Protein AF-A0A5B8LCT1-F1 (afdb_monomer_lite)

Sequence (82 aa):
TEFDYATLEHRLRELAFLNSGVRIVLTDKRHSDIRRDEMMYDGGLEAFVAYLDRAKKPLVHKPVSIRSEKDGITVEVAMWWN

pLDDT: mean 89.16, std 5.29, range [67.0, 96.62]

Secondary structure (DSSP, 8-state):
-PPPHHHHHHHHHHHHHHSTT-EEEEEE-SSSS-EEEEEE-SSHHHHHHHHHTTTS--SSSS-EEEEEEETTEEEEEEE---

Radius of gyration: 15.91 Å; chains: 1; bounding box: 35×35×39 Å

Structure (mmCIF, N/CA/C/O backbone):
data_AF-A0A5B8LCT1-F1
#
_entry.id   AF-A0A5B8LCT1-F1
#
loop_
_atom_site.group_PDB
_atom_site.id
_atom_site.type_symbol
_atom_site.label_atom_id
_atom_site.label_alt_id
_atom_site.label_comp_id
_atom_site.label_asym_id
_atom_site.label_entity_id
_atom_site.label_seq_id
_atom_site.pdbx_PDB_ins_code
_atom_site.Cartn_x
_atom_site.Cartn_y
_atom_site.Cartn_z
_atom_site.occupancy
_atom_site.B_iso_or_equiv
_atom_site.auth_seq_id
_atom_site.auth_comp_id
_atom_site.auth_asym_id
_atom_site.auth_atom_id
_atom_site.pdbx_PDB_model_num
ATOM 1 N N . THR A 1 1 ? 21.081 10.761 -13.928 1.00 67.00 1 THR A N 1
ATOM 2 C CA . THR A 1 1 ? 20.184 10.396 -12.813 1.00 67.00 1 THR A CA 1
ATOM 3 C C . THR A 1 1 ? 19.670 9.007 -13.098 1.00 67.00 1 THR A C 1
ATOM 5 O O . THR A 1 1 ? 19.015 8.832 -14.116 1.00 67.00 1 THR A O 1
ATOM 8 N N . GLU A 1 2 ? 20.036 8.016 -12.289 1.00 84.94 2 GLU A N 1
ATOM 9 C CA . GLU A 1 2 ? 19.515 6.650 -12.424 1.00 84.94 2 GLU A CA 1
ATOM 10 C C . GLU A 1 2 ? 18.363 6.451 -11.443 1.00 84.94 2 GLU A C 1
ATOM 12 O O . GLU A 1 2 ? 18.490 6.756 -10.260 1.00 84.94 2 GLU A O 1
ATOM 17 N N . PHE A 1 3 ? 17.224 5.980 -11.950 1.00 90.44 3 PHE A N 1
ATOM 18 C CA . PHE A 1 3 ? 16.075 5.644 -11.119 1.00 90.44 3 PHE A CA 1
ATOM 19 C C . PHE A 1 3 ? 16.187 4.199 -10.635 1.00 90.44 3 PHE A C 1
ATOM 21 O O . PHE A 1 3 ? 16.420 3.282 -11.430 1.00 90.44 3 PHE A O 1
ATOM 28 N N . ASP A 1 4 ? 15.977 3.999 -9.339 1.00 93.06 4 ASP A N 1
ATOM 29 C CA . ASP A 1 4 ? 15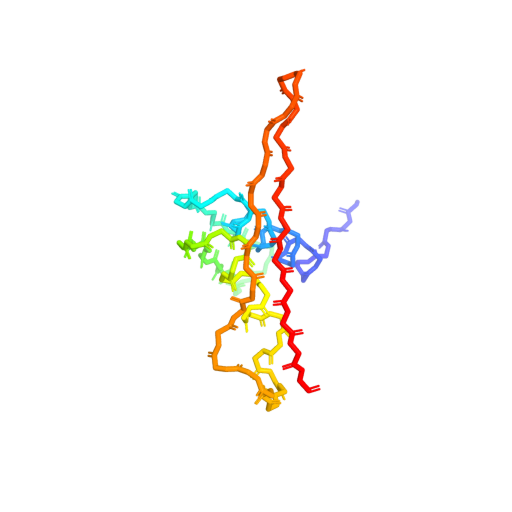.875 2.675 -8.741 1.00 93.06 4 ASP A CA 1
ATOM 30 C C . ASP A 1 4 ? 14.452 2.128 -8.934 1.00 93.06 4 ASP A C 1
ATOM 32 O O . ASP A 1 4 ? 13.467 2.727 -8.489 1.00 93.06 4 ASP A O 1
ATOM 36 N N . TYR A 1 5 ? 14.336 0.995 -9.634 1.00 93.81 5 TYR A N 1
ATOM 37 C CA . TYR A 1 5 ? 13.032 0.412 -9.955 1.00 93.81 5 TYR A CA 1
ATOM 38 C C . TYR A 1 5 ? 12.289 -0.042 -8.699 1.00 93.81 5 TYR A C 1
ATOM 40 O O . TYR A 1 5 ? 11.092 0.199 -8.589 1.00 93.81 5 TYR A O 1
ATOM 48 N N . ALA A 1 6 ? 12.984 -0.674 -7.749 1.00 93.56 6 ALA A N 1
ATOM 49 C CA . ALA A 1 6 ? 12.368 -1.215 -6.540 1.00 93.56 6 ALA A CA 1
ATOM 50 C C . ALA A 1 6 ? 11.766 -0.102 -5.668 1.00 93.56 6 ALA A C 1
ATOM 52 O O . ALA A 1 6 ? 10.688 -0.258 -5.097 1.00 93.56 6 ALA A O 1
ATOM 53 N N . THR A 1 7 ? 12.422 1.055 -5.628 1.00 94.56 7 THR A N 1
ATOM 54 C CA . THR A 1 7 ? 11.954 2.253 -4.929 1.00 94.56 7 THR A CA 1
ATOM 55 C C . THR A 1 7 ? 10.680 2.798 -5.568 1.00 94.56 7 THR A C 1
ATOM 57 O O . THR A 1 7 ? 9.712 3.086 -4.860 1.00 94.56 7 THR A O 1
ATOM 60 N N . LEU A 1 8 ? 10.648 2.913 -6.901 1.00 94.75 8 LEU A N 1
ATOM 61 C CA . LEU A 1 8 ? 9.451 3.350 -7.627 1.00 94.75 8 LEU A CA 1
ATOM 62 C C . LEU A 1 8 ? 8.308 2.350 -7.470 1.00 94.75 8 LEU A C 1
ATOM 64 O O . LEU A 1 8 ? 7.190 2.747 -7.163 1.00 94.75 8 LEU A O 1
ATOM 68 N N . GLU A 1 9 ? 8.591 1.062 -7.633 1.00 95.38 9 GLU A N 1
ATOM 69 C CA . GLU A 1 9 ? 7.624 -0.017 -7.459 1.00 95.38 9 GLU A CA 1
ATOM 70 C C . GLU A 1 9 ? 6.986 0.039 -6.068 1.00 95.38 9 GLU A C 1
ATOM 72 O O . GLU A 1 9 ? 5.763 -0.001 -5.949 1.00 95.38 9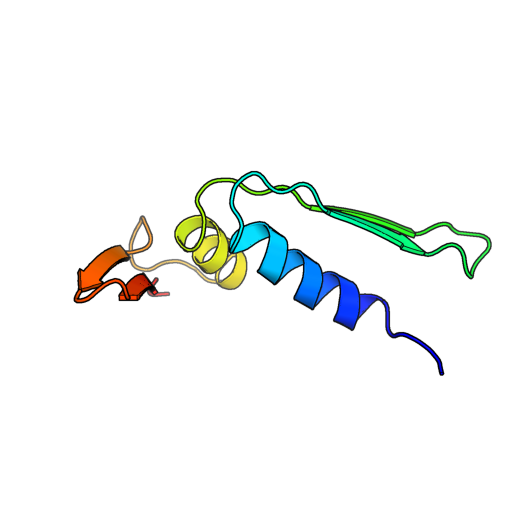 GLU A O 1
ATOM 77 N N . HIS A 1 10 ? 7.795 0.190 -5.016 1.00 93.31 10 HIS A N 1
ATOM 78 C CA . HIS A 1 10 ? 7.308 0.271 -3.644 1.00 93.31 10 HIS A CA 1
ATOM 79 C C . HIS A 1 10 ? 6.370 1.469 -3.443 1.00 93.31 10 HIS A C 1
ATOM 81 O O . HIS A 1 10 ? 5.242 1.290 -2.989 1.00 93.31 10 HIS A O 1
ATOM 87 N N . ARG A 1 11 ? 6.786 2.673 -3.857 1.00 94.00 11 ARG A N 1
ATOM 88 C CA . ARG A 1 11 ? 5.975 3.896 -3.712 1.00 94.00 11 ARG A CA 1
ATOM 89 C C . ARG A 1 11 ? 4.702 3.876 -4.548 1.00 94.00 11 ARG A C 1
ATOM 91 O O . ARG A 1 11 ? 3.644 4.278 -4.074 1.00 94.00 11 ARG A O 1
ATOM 98 N N . LEU A 1 12 ? 4.780 3.397 -5.785 1.00 94.38 12 LEU A N 1
ATOM 99 C CA . LEU A 1 12 ? 3.611 3.279 -6.653 1.00 94.38 12 LEU A CA 1
ATOM 100 C C . LEU A 1 12 ? 2.619 2.248 -6.113 1.00 94.38 12 LEU A C 1
ATOM 102 O O . LEU A 1 12 ? 1.413 2.460 -6.201 1.00 94.38 12 LEU A O 1
ATOM 106 N N . ARG A 1 13 ? 3.108 1.172 -5.493 1.00 92.75 13 ARG A N 1
ATOM 107 C CA . ARG A 1 13 ? 2.250 0.189 -4.837 1.00 92.75 13 ARG A CA 1
ATOM 108 C C . ARG A 1 13 ? 1.497 0.800 -3.659 1.00 92.75 13 ARG A C 1
ATOM 110 O O . ARG A 1 13 ? 0.290 0.606 -3.571 1.00 92.75 13 ARG A O 1
ATOM 117 N N . GLU A 1 14 ? 2.175 1.567 -2.804 1.00 91.25 14 GLU A N 1
ATOM 118 C CA . GLU A 1 14 ? 1.529 2.322 -1.717 1.00 91.25 14 GLU A CA 1
ATOM 119 C C . GLU A 1 14 ? 0.423 3.240 -2.261 1.00 91.25 14 GLU A C 1
ATOM 121 O O . GLU A 1 14 ? -0.701 3.222 -1.763 1.00 91.25 14 GLU A O 1
ATOM 126 N N . LEU A 1 15 ? 0.698 3.984 -3.338 1.00 91.31 15 LEU A N 1
ATOM 127 C CA . LEU A 1 15 ? -0.289 4.873 -3.961 1.00 91.31 15 LEU A CA 1
ATOM 128 C C . LEU A 1 15 ? -1.499 4.128 -4.536 1.00 91.31 15 LEU A C 1
ATOM 130 O O . LEU A 1 15 ? -2.617 4.630 -4.414 1.00 91.31 15 LEU A O 1
ATOM 134 N N . ALA A 1 16 ? -1.294 2.952 -5.136 1.00 92.44 16 ALA A N 1
ATOM 135 C CA . ALA A 1 16 ? -2.378 2.117 -5.653 1.00 92.44 16 ALA A CA 1
ATOM 136 C C . ALA A 1 16 ? -3.287 1.588 -4.531 1.00 92.44 16 ALA A C 1
ATOM 138 O O . ALA A 1 16 ? -4.484 1.434 -4.740 1.00 92.44 16 ALA A O 1
ATOM 139 N N . PHE A 1 17 ? -2.740 1.341 -3.337 1.00 90.25 17 PHE A N 1
ATOM 140 C CA . PHE A 1 17 ? -3.547 0.988 -2.170 1.00 90.25 17 PHE A CA 1
ATOM 141 C C . PHE A 1 17 ? -4.312 2.187 -1.602 1.00 90.25 17 PHE A C 1
ATOM 143 O O . PHE A 1 17 ? -5.488 2.060 -1.277 1.00 90.25 17 PHE A O 1
ATOM 150 N N . LEU A 1 18 ? -3.669 3.353 -1.487 1.00 86.44 18 LEU A N 1
ATOM 151 C CA . LEU A 1 18 ? -4.311 4.560 -0.950 1.00 86.44 18 LEU A CA 1
ATOM 152 C C . LEU A 1 18 ? -5.422 5.092 -1.865 1.00 86.44 18 LEU A C 1
ATOM 154 O O . LEU A 1 18 ? -6.385 5.682 -1.387 1.00 86.44 18 LEU A O 1
ATOM 158 N N . ASN A 1 19 ? -5.307 4.866 -3.174 1.00 87.19 19 ASN A N 1
ATOM 159 C CA . ASN A 1 19 ? -6.304 5.265 -4.161 1.00 87.19 19 ASN A CA 1
ATOM 160 C C . ASN A 1 19 ? -7.008 4.022 -4.711 1.00 87.19 19 ASN A C 1
ATOM 162 O O . ASN A 1 19 ? -6.725 3.580 -5.826 1.00 87.19 19 ASN A O 1
ATOM 166 N N . SER A 1 20 ? -7.917 3.458 -3.911 1.00 83.56 20 SER A N 1
ATOM 167 C CA . SER A 1 20 ? -8.694 2.269 -4.284 1.00 83.56 20 SER A CA 1
ATOM 168 C C . SER A 1 20 ? -9.297 2.418 -5.685 1.00 83.56 20 SER A C 1
ATOM 170 O O . SER A 1 20 ? -9.918 3.434 -5.999 1.00 83.56 20 SER A O 1
ATOM 172 N N . GLY A 1 21 ? -9.118 1.399 -6.526 1.00 83.69 21 GLY A N 1
ATOM 173 C CA . GLY A 1 21 ? -9.608 1.391 -7.907 1.00 83.69 21 GLY A CA 1
ATOM 174 C C . GLY A 1 21 ? -8.710 2.100 -8.933 1.00 83.69 21 GLY A C 1
ATOM 175 O O . GLY A 1 21 ? -9.011 2.060 -10.128 1.00 83.69 21 GLY A O 1
ATOM 176 N N . VAL A 1 22 ? -7.589 2.710 -8.527 1.00 92.12 22 VAL A N 1
ATOM 177 C CA . VAL A 1 22 ? -6.587 3.227 -9.472 1.00 92.12 22 VAL A CA 1
ATOM 178 C C . VAL A 1 22 ? -5.714 2.088 -9.991 1.00 92.12 22 VAL A C 1
ATOM 180 O O . VAL A 1 22 ? -5.170 1.290 -9.230 1.00 92.12 22 VAL A O 1
ATOM 183 N N . ARG A 1 23 ? -5.536 2.050 -11.315 1.00 93.56 23 ARG A N 1
ATOM 184 C CA . ARG A 1 23 ? -4.630 1.121 -11.994 1.00 93.56 23 ARG A CA 1
ATOM 185 C C . ARG A 1 23 ? -3.319 1.811 -12.348 1.00 93.56 23 ARG A C 1
ATOM 187 O O . ARG A 1 23 ? -3.300 2.714 -13.185 1.00 93.56 23 ARG A O 1
ATOM 194 N N . ILE A 1 24 ? -2.223 1.335 -11.769 1.00 95.19 24 ILE A N 1
ATOM 195 C CA . ILE A 1 24 ? -0.866 1.811 -12.047 1.00 95.19 24 ILE A CA 1
ATOM 196 C C . ILE A 1 24 ? -0.086 0.717 -12.773 1.00 95.19 24 ILE A C 1
ATOM 198 O O . ILE A 1 24 ? -0.038 -0.426 -12.327 1.00 95.19 24 ILE A O 1
ATOM 202 N N . VAL A 1 25 ? 0.551 1.076 -13.889 1.00 96.56 25 VAL A N 1
ATOM 203 C CA . VAL A 1 25 ? 1.434 0.183 -14.649 1.00 96.56 25 VAL A CA 1
ATOM 204 C C . VAL A 1 25 ? 2.834 0.785 -14.653 1.00 96.56 25 VAL A C 1
ATOM 206 O O . VAL A 1 25 ? 3.058 1.829 -15.265 1.00 96.56 25 VAL A O 1
ATOM 209 N N . LEU A 1 26 ? 3.777 0.130 -13.978 1.00 96.62 26 LEU A N 1
ATOM 210 C CA . LEU A 1 26 ? 5.196 0.478 -14.013 1.00 96.62 26 LEU A CA 1
ATOM 211 C C . LEU A 1 26 ? 5.880 -0.395 -15.068 1.00 96.62 26 LEU A C 1
ATOM 213 O O . LEU A 1 26 ? 5.687 -1.607 -15.100 1.00 96.62 26 LEU A O 1
ATOM 217 N N . THR A 1 27 ? 6.638 0.208 -15.982 1.00 96.38 27 THR A N 1
ATOM 218 C CA . THR A 1 27 ? 7.369 -0.528 -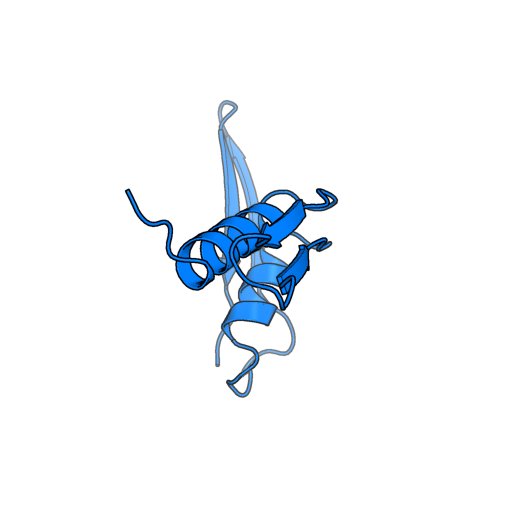17.023 1.00 96.38 27 THR A CA 1
ATOM 219 C C . THR A 1 27 ? 8.775 0.026 -17.171 1.00 96.38 27 THR A C 1
ATOM 221 O O . THR A 1 27 ? 8.948 1.206 -17.469 1.00 96.38 27 THR A O 1
ATOM 224 N N . ASP A 1 28 ? 9.770 -0.840 -17.013 1.00 95.44 28 ASP A N 1
ATOM 225 C CA . ASP A 1 28 ? 11.174 -0.545 -17.264 1.00 95.44 28 ASP A CA 1
ATOM 226 C C . ASP A 1 28 ? 11.600 -1.123 -18.611 1.00 95.44 28 ASP A C 1
ATOM 228 O O . ASP A 1 28 ? 11.508 -2.328 -18.841 1.00 95.44 28 ASP A O 1
ATOM 232 N N . LYS A 1 29 ? 12.052 -0.242 -19.506 1.00 94.88 29 LYS A N 1
ATOM 233 C CA . LYS A 1 29 ? 12.513 -0.578 -20.862 1.00 94.88 29 LYS A CA 1
ATOM 234 C C . LYS A 1 29 ? 14.011 -0.317 -21.053 1.00 94.88 29 LYS A C 1
ATOM 236 O O . LYS A 1 29 ? 14.460 -0.189 -22.188 1.00 94.88 29 LYS A O 1
ATOM 241 N N . ARG A 1 30 ? 14.776 -0.150 -19.967 1.00 89.56 30 ARG A N 1
ATOM 242 C CA . ARG A 1 30 ? 16.217 0.156 -20.034 1.00 89.56 30 ARG A CA 1
ATOM 243 C C . ARG A 1 30 ? 17.062 -1.041 -20.472 1.00 89.56 30 ARG A C 1
ATOM 245 O O . ARG A 1 30 ? 18.097 -0.848 -21.101 1.00 89.56 30 ARG A O 1
ATOM 252 N N . HIS A 1 31 ? 16.626 -2.255 -20.146 1.00 87.81 31 HIS A N 1
ATOM 253 C CA . HIS A 1 31 ? 17.305 -3.504 -20.489 1.00 87.81 31 HIS A CA 1
ATOM 254 C C . HIS A 1 31 ? 16.543 -4.259 -21.585 1.00 87.81 31 HIS A C 1
ATOM 256 O O . HIS A 1 31 ? 15.386 -3.950 -21.873 1.00 87.81 31 HIS A O 1
ATOM 262 N N . SER A 1 32 ? 17.192 -5.252 -22.203 1.00 86.81 32 SER A N 1
ATOM 263 C CA . SER A 1 32 ? 16.545 -6.156 -23.169 1.00 86.81 32 SER A CA 1
ATOM 264 C C . SER A 1 32 ? 15.360 -6.901 -22.552 1.00 86.81 32 SER A C 1
ATOM 266 O O . SER A 1 32 ? 14.362 -7.142 -23.228 1.00 86.81 32 SER A O 1
ATOM 268 N N . ASP A 1 33 ? 15.457 -7.199 -21.257 1.00 89.88 33 ASP A N 1
ATOM 269 C CA . ASP A 1 33 ? 14.374 -7.770 -20.473 1.00 89.88 33 ASP A CA 1
ATOM 270 C C . ASP A 1 33 ? 13.489 -6.640 -19.941 1.00 89.88 33 ASP A C 1
ATOM 272 O O . ASP A 1 33 ? 13.851 -5.910 -19.014 1.00 89.88 33 ASP A O 1
ATOM 276 N N . ILE A 1 34 ? 12.315 -6.480 -20.555 1.00 92.75 34 ILE A N 1
ATOM 277 C CA . ILE A 1 34 ? 11.323 -5.493 -20.127 1.00 92.75 34 ILE A CA 1
ATOM 278 C C . ILE A 1 34 ? 10.676 -5.983 -18.834 1.00 92.75 34 ILE A C 1
ATOM 280 O O . ILE A 1 34 ? 9.956 -6.984 -18.831 1.00 92.75 34 ILE A O 1
ATOM 284 N N . ARG A 1 35 ? 10.870 -5.240 -17.743 1.00 93.94 35 ARG A N 1
ATOM 285 C CA . ARG A 1 35 ? 10.161 -5.484 -16.482 1.00 93.94 35 ARG A CA 1
ATOM 286 C C . ARG A 1 35 ? 8.860 -4.690 -16.469 1.00 93.94 35 ARG A C 1
ATOM 288 O O . ARG A 1 35 ? 8.867 -3.493 -16.753 1.00 93.94 35 ARG A O 1
ATOM 295 N N . ARG A 1 36 ? 7.742 -5.341 -16.145 1.00 95.12 36 ARG A N 1
ATOM 296 C CA . ARG A 1 36 ? 6.425 -4.701 -16.052 1.00 95.12 36 ARG A CA 1
ATOM 297 C C . ARG A 1 36 ? 5.671 -5.198 -14.826 1.00 95.12 36 ARG A C 1
ATOM 299 O O . ARG A 1 36 ? 5.459 -6.397 -14.695 1.00 95.12 36 ARG A O 1
ATOM 306 N N . ASP A 1 37 ? 5.211 -4.262 -14.005 1.00 95.31 37 ASP A N 1
ATOM 307 C CA . ASP A 1 37 ? 4.375 -4.517 -12.834 1.00 95.31 37 ASP A CA 1
ATOM 308 C C . ASP A 1 37 ? 3.052 -3.750 -12.963 1.00 95.31 37 ASP A C 1
ATOM 310 O O . ASP A 1 37 ? 3.032 -2.554 -13.265 1.00 95.31 37 ASP A O 1
ATOM 314 N N . GLU A 1 38 ? 1.938 -4.448 -12.747 1.00 95.25 38 GLU A N 1
ATOM 315 C CA . GLU A 1 38 ? 0.588 -3.883 -12.753 1.00 95.25 38 GLU A CA 1
ATOM 316 C C . GLU A 1 38 ? 0.002 -3.951 -11.343 1.00 95.25 38 GLU A C 1
ATOM 318 O O . GLU A 1 38 ? 0.017 -4.993 -10.689 1.00 95.25 38 GLU A O 1
ATOM 323 N N . MET A 1 39 ? -0.462 -2.805 -10.855 1.00 93.88 39 MET A N 1
ATOM 324 C CA . MET A 1 39 ? -0.900 -2.592 -9.483 1.00 93.88 39 MET A CA 1
ATOM 325 C C . MET A 1 39 ? -2.296 -1.980 -9.515 1.00 93.88 39 MET A C 1
ATOM 327 O O . MET A 1 39 ? -2.473 -0.845 -9.956 1.00 93.88 39 MET A O 1
ATOM 331 N N . MET A 1 40 ? -3.280 -2.745 -9.063 1.00 92.19 40 MET A N 1
ATOM 332 C CA . MET A 1 40 ? -4.656 -2.303 -8.880 1.00 92.19 40 MET A CA 1
ATOM 333 C C . MET A 1 40 ? -5.195 -3.031 -7.658 1.00 92.19 40 MET A C 1
ATOM 335 O O . MET A 1 40 ? -5.173 -4.261 -7.614 1.00 92.19 40 MET A O 1
ATOM 339 N N . TYR A 1 41 ? -5.619 -2.267 -6.659 1.00 89.75 41 TYR A N 1
ATOM 340 C CA . TYR A 1 41 ? -6.097 -2.814 -5.400 1.00 89.75 41 TYR A CA 1
ATOM 341 C C . TYR A 1 41 ? -7.421 -2.169 -5.021 1.00 89.75 41 TYR A C 1
ATOM 343 O O . TYR A 1 41 ? -7.639 -0.973 -5.232 1.00 89.75 41 TYR A O 1
ATOM 351 N N . ASP A 1 42 ? -8.274 -2.993 -4.426 1.00 86.25 42 ASP A N 1
ATOM 352 C CA . ASP A 1 42 ? -9.529 -2.584 -3.819 1.00 86.25 42 ASP A CA 1
ATOM 353 C C . ASP A 1 42 ? -9.436 -2.745 -2.301 1.00 86.25 42 ASP A C 1
ATOM 355 O O . ASP A 1 42 ? -8.682 -3.580 -1.798 1.00 86.25 42 ASP A O 1
ATOM 359 N N . GLY A 1 43 ? -10.206 -1.950 -1.559 1.00 83.81 43 GLY A N 1
ATOM 360 C CA . GLY A 1 43 ? -10.263 -2.035 -0.093 1.00 83.81 43 GLY A CA 1
ATOM 361 C C . GLY A 1 43 ? -9.317 -1.084 0.647 1.00 83.81 43 GLY A C 1
ATOM 362 O O . GLY A 1 43 ? -9.206 -1.169 1.869 1.00 83.81 43 GLY A O 1
ATOM 363 N N . GLY A 1 44 ? -8.663 -0.158 -0.061 1.00 86.50 44 GLY A N 1
ATOM 364 C CA . GLY A 1 44 ? -7.975 0.979 0.552 1.00 86.50 44 GLY A CA 1
ATOM 365 C C . GLY A 1 44 ? -6.908 0.592 1.586 1.00 86.50 44 GLY A C 1
ATOM 366 O O . GLY A 1 44 ? -6.100 -0.321 1.390 1.00 86.50 44 GLY A O 1
ATOM 367 N N . LEU A 1 45 ? -6.940 1.280 2.732 1.00 87.44 45 LEU A N 1
ATOM 368 C CA . LEU A 1 45 ? -6.024 1.058 3.854 1.00 87.44 45 LEU A CA 1
ATOM 369 C C . LEU A 1 45 ? -6.141 -0.338 4.493 1.00 87.44 45 LEU A C 1
ATOM 371 O O . LEU A 1 45 ? -5.141 -0.849 4.991 1.00 87.44 45 LEU A O 1
ATOM 375 N N . GLU A 1 46 ? -7.307 -0.990 4.461 1.00 88.12 46 GLU A N 1
ATOM 376 C CA . GLU A 1 46 ? -7.443 -2.357 4.993 1.00 88.12 46 GLU A CA 1
ATOM 377 C C . GLU A 1 46 ? -6.613 -3.353 4.178 1.00 88.12 46 GLU A C 1
ATOM 379 O O . GLU A 1 46 ? -5.843 -4.139 4.737 1.00 88.12 46 GLU A O 1
ATOM 384 N N . ALA A 1 47 ? -6.727 -3.277 2.849 1.00 86.56 47 ALA A N 1
ATOM 385 C CA . ALA A 1 47 ? -5.943 -4.099 1.934 1.00 86.56 47 ALA A CA 1
ATOM 386 C C . ALA A 1 47 ? -4.445 -3.784 2.041 1.00 86.56 47 ALA A C 1
ATOM 388 O O . ALA A 1 47 ? -3.613 -4.691 1.958 1.00 86.56 47 ALA A O 1
ATOM 389 N N . PHE A 1 48 ? -4.099 -2.517 2.291 1.00 88.50 48 PHE A N 1
ATOM 390 C CA . PHE A 1 48 ? -2.715 -2.105 2.498 1.00 88.50 48 PHE A CA 1
ATOM 391 C C . PHE A 1 48 ? -2.093 -2.746 3.739 1.00 88.50 48 PHE A C 1
ATOM 393 O O . PHE A 1 48 ? -1.020 -3.341 3.654 1.00 88.50 48 PHE A O 1
ATOM 400 N N . VAL A 1 49 ? -2.771 -2.669 4.887 1.00 87.81 49 VAL A N 1
ATOM 401 C CA . VAL A 1 49 ? -2.265 -3.247 6.139 1.00 87.81 49 VAL A CA 1
ATOM 402 C C . VAL A 1 49 ? -2.182 -4.771 6.037 1.00 87.81 49 VAL A C 1
ATOM 404 O O . VAL A 1 49 ? -1.172 -5.356 6.432 1.00 87.81 49 VAL 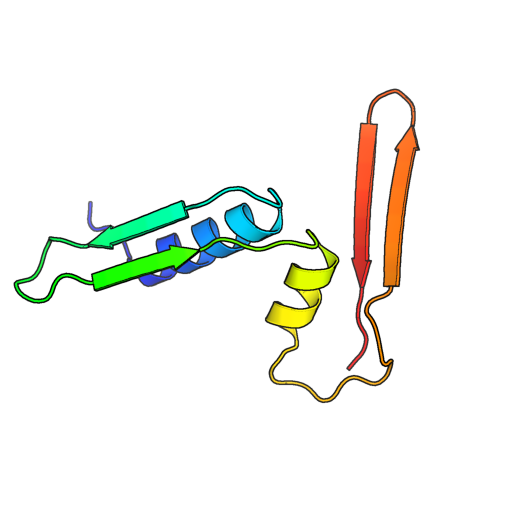A O 1
ATOM 407 N N . ALA A 1 50 ? -3.174 -5.416 5.414 1.00 85.50 50 ALA A N 1
ATOM 408 C CA . ALA A 1 50 ? -3.122 -6.851 5.135 1.00 85.50 50 ALA A CA 1
ATOM 409 C C . ALA A 1 50 ? -1.921 -7.232 4.248 1.00 85.50 50 ALA A C 1
ATOM 411 O O . ALA A 1 50 ? -1.273 -8.256 4.470 1.00 85.50 50 ALA A O 1
ATOM 412 N N . TYR A 1 51 ? -1.585 -6.396 3.261 1.00 86.31 51 TYR A N 1
ATOM 413 C CA . TYR A 1 51 ? -0.414 -6.591 2.410 1.00 86.31 51 TYR A CA 1
ATOM 414 C C . TYR A 1 51 ? 0.910 -6.406 3.165 1.00 86.31 51 TYR A C 1
ATOM 416 O O . TYR A 1 51 ? 1.848 -7.178 2.928 1.00 86.31 51 TYR A O 1
ATOM 424 N N . LEU A 1 52 ? 1.003 -5.410 4.054 1.00 85.69 52 LEU A N 1
ATOM 425 C CA . LEU A 1 52 ? 2.199 -5.143 4.862 1.00 85.69 52 LEU A CA 1
ATOM 426 C C . LEU A 1 52 ? 2.521 -6.310 5.799 1.00 85.69 52 LEU A C 1
ATOM 428 O O . LEU A 1 52 ? 3.674 -6.734 5.881 1.00 85.69 52 LEU A O 1
ATOM 432 N N . ASP A 1 53 ? 1.504 -6.869 6.448 1.00 84.50 53 ASP A N 1
ATOM 433 C CA . ASP A 1 53 ? 1.674 -7.923 7.449 1.00 84.50 53 ASP A CA 1
ATOM 434 C C . ASP A 1 53 ? 1.458 -9.344 6.912 1.00 84.50 53 ASP A C 1
ATOM 436 O O . ASP A 1 53 ? 1.455 -10.305 7.678 1.00 84.50 53 ASP A O 1
ATOM 440 N N . ARG A 1 54 ? 1.404 -9.528 5.584 1.00 81.25 54 ARG A N 1
ATOM 441 C CA . ARG A 1 54 ? 1.231 -10.845 4.933 1.00 81.25 54 ARG A CA 1
ATOM 442 C C . ARG A 1 54 ? 2.240 -11.922 5.355 1.00 81.25 54 ARG A C 1
ATOM 444 O O . ARG A 1 54 ? 1.991 -13.106 5.161 1.00 81.25 54 ARG A O 1
ATOM 451 N N . ALA A 1 55 ? 3.407 -11.514 5.852 1.00 82.62 55 ALA A N 1
ATOM 452 C CA . ALA A 1 55 ? 4.474 -12.412 6.290 1.00 82.62 55 ALA A CA 1
ATOM 453 C C . ALA A 1 55 ? 4.371 -12.802 7.777 1.00 82.62 55 ALA A C 1
ATOM 455 O O . ALA A 1 55 ? 5.175 -13.602 8.254 1.00 82.62 55 ALA A O 1
ATOM 456 N N . LYS A 1 56 ? 3.419 -12.231 8.522 1.00 82.31 56 LYS A N 1
ATOM 457 C CA . LYS A 1 56 ? 3.232 -12.454 9.957 1.00 82.31 56 LYS A CA 1
ATOM 458 C C . LYS A 1 56 ? 1.920 -13.196 10.205 1.00 82.31 56 LYS A C 1
AT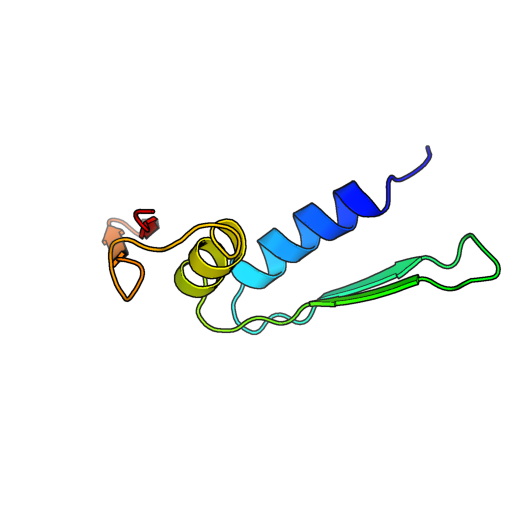OM 460 O O . LYS A 1 56 ? 0.988 -13.130 9.407 1.00 82.31 56 LYS A O 1
ATOM 465 N N . LYS A 1 57 ? 1.849 -13.936 11.314 1.00 81.69 57 LYS A N 1
ATOM 466 C CA . LYS A 1 57 ? 0.617 -14.617 11.724 1.00 81.69 57 LYS A CA 1
ATOM 467 C C . LYS A 1 57 ? -0.280 -13.599 12.435 1.00 81.69 57 LYS A C 1
ATOM 469 O O . LYS A 1 57 ? 0.148 -13.083 13.457 1.00 81.69 57 LYS A O 1
ATOM 474 N N . PRO A 1 58 ? -1.498 -13.326 11.951 1.00 82.00 58 PRO A N 1
ATOM 475 C CA . PRO A 1 58 ? -2.345 -12.321 12.574 1.00 82.00 58 PRO A CA 1
ATOM 476 C C . PRO A 1 58 ? -2.951 -12.822 13.891 1.00 82.00 58 PRO A C 1
ATOM 478 O O . PRO A 1 58 ? -3.363 -13.982 13.995 1.00 82.00 58 PRO A O 1
ATOM 481 N N . LEU A 1 59 ? -3.042 -11.933 14.883 1.00 83.62 59 LEU A N 1
ATOM 482 C CA . LEU A 1 59 ? -3.714 -12.186 16.167 1.00 83.62 59 LEU A CA 1
ATOM 483 C C . LEU A 1 59 ? -5.230 -11.994 16.068 1.00 83.62 59 LEU A C 1
ATOM 485 O O . LEU A 1 59 ? -5.989 -12.628 16.799 1.00 83.62 59 LEU A O 1
ATOM 489 N N . VAL A 1 60 ? -5.675 -11.129 15.156 1.00 83.81 60 VAL A N 1
ATOM 490 C CA . VAL A 1 60 ? -7.090 -10.842 14.892 1.00 83.81 60 VAL A CA 1
ATOM 491 C C . VAL A 1 60 ? -7.420 -11.117 13.428 1.00 83.81 60 VAL A C 1
ATOM 493 O O . VAL A 1 60 ? -6.623 -10.843 12.539 1.00 83.81 60 VAL A O 1
ATOM 496 N N . HIS A 1 61 ? -8.605 -11.659 13.152 1.00 81.31 61 HIS A N 1
ATOM 497 C CA . HIS A 1 61 ? -8.947 -12.158 11.813 1.00 81.31 61 HIS A CA 1
ATOM 498 C C . HIS A 1 61 ? -9.032 -11.084 10.720 1.00 81.31 61 HIS A C 1
ATOM 500 O O . HIS A 1 61 ? -8.842 -11.406 9.549 1.00 81.31 61 HIS A O 1
ATOM 506 N N . LYS A 1 62 ? -9.354 -9.837 11.079 1.00 82.81 62 LYS A N 1
ATOM 507 C CA . LYS A 1 62 ? -9.483 -8.716 10.143 1.00 82.81 62 LYS A CA 1
ATOM 508 C C . LYS A 1 62 ? -8.830 -7.457 10.724 1.00 82.81 62 LYS A C 1
ATOM 510 O O . LYS A 1 62 ? -8.908 -7.275 11.943 1.00 82.81 62 LYS A O 1
ATOM 515 N N . PRO A 1 63 ? -8.218 -6.600 9.887 1.00 85.75 63 PRO A N 1
ATOM 516 C CA . PRO A 1 63 ? -7.779 -5.274 10.303 1.00 85.75 63 PRO A CA 1
ATOM 517 C C . PRO A 1 63 ? -8.942 -4.452 10.866 1.00 85.75 63 PRO A C 1
ATOM 519 O O . PRO A 1 63 ? -10.077 -4.562 10.404 1.00 85.75 63 PRO A O 1
ATOM 522 N N . VAL A 1 64 ? -8.649 -3.619 11.860 1.00 88.56 64 VAL A N 1
ATOM 523 C CA . VAL A 1 64 ? -9.575 -2.601 12.363 1.00 88.56 64 VAL A CA 1
ATOM 524 C C . VAL A 1 64 ? -9.430 -1.370 11.481 1.00 88.56 64 VAL A C 1
ATOM 526 O O . VAL A 1 64 ? -8.324 -0.846 11.364 1.00 88.56 64 VAL A O 1
ATOM 529 N N . SER A 1 65 ? -10.526 -0.895 10.892 1.00 89.94 65 SER A N 1
ATOM 530 C CA . SER A 1 65 ? -10.574 0.341 10.111 1.00 89.94 65 SER A CA 1
ATOM 531 C C . SER A 1 65 ? -11.478 1.380 10.767 1.00 89.94 65 SER A C 1
ATOM 533 O O . SER A 1 65 ? -12.526 1.069 11.336 1.00 89.94 65 SER A O 1
ATOM 535 N N . ILE A 1 66 ? -11.046 2.637 10.723 1.00 90.50 66 ILE A N 1
ATOM 536 C CA . ILE A 1 66 ? -11.767 3.789 11.256 1.00 90.50 66 ILE A CA 1
ATOM 537 C C . ILE A 1 66 ? -11.683 4.900 10.217 1.00 90.50 66 ILE A C 1
ATOM 539 O O . ILE A 1 66 ? -10.593 5.292 9.803 1.00 90.50 66 ILE A O 1
ATOM 543 N N . ARG A 1 67 ? -12.839 5.437 9.834 1.00 90.12 67 ARG A N 1
ATOM 544 C CA . ARG A 1 67 ? -12.953 6.628 8.995 1.00 90.12 67 ARG A CA 1
ATOM 545 C C . ARG A 1 67 ? -13.755 7.682 9.738 1.00 90.12 67 ARG A C 1
ATOM 547 O O . ARG A 1 67 ? -14.822 7.385 10.267 1.00 90.12 67 ARG A O 1
ATOM 554 N N . SER A 1 68 ? -13.237 8.901 9.776 1.00 93.00 68 SER A N 1
ATOM 555 C CA . SER A 1 68 ? -13.906 10.049 10.381 1.00 93.00 68 SER A CA 1
ATOM 556 C C . SER A 1 68 ? -13.691 11.287 9.527 1.00 93.00 68 SER A C 1
ATOM 558 O O . SER A 1 68 ? -12.655 11.434 8.881 1.00 93.00 68 SER A O 1
ATOM 560 N N . GLU A 1 69 ? -14.665 12.184 9.532 1.00 93.81 69 GLU A N 1
ATOM 561 C CA . GLU A 1 69 ?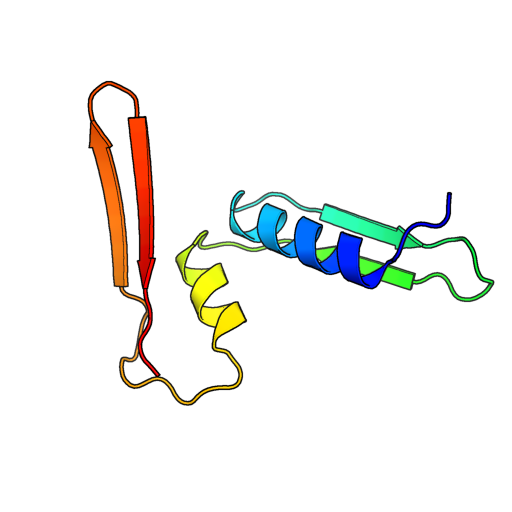 -14.584 13.467 8.850 1.00 93.81 69 GLU A CA 1
ATOM 562 C C . GLU A 1 69 ? -14.957 14.570 9.835 1.00 93.81 69 GLU A C 1
ATOM 564 O O . GLU A 1 69 ? -15.969 14.481 10.535 1.00 93.81 69 GLU A O 1
ATOM 569 N N . LYS A 1 70 ? -14.123 15.607 9.912 1.00 94.44 70 LYS A N 1
ATOM 570 C CA . LYS A 1 70 ? -14.382 16.783 10.739 1.00 94.44 70 LYS A CA 1
ATOM 571 C C . LYS A 1 70 ? -13.856 18.029 10.042 1.00 94.44 70 LYS A C 1
ATOM 573 O O . LYS A 1 70 ? -12.708 18.048 9.613 1.00 94.44 70 LYS A O 1
ATOM 578 N N . ASP A 1 71 ? -14.689 19.064 9.950 1.00 94.31 71 ASP A N 1
ATOM 579 C CA . ASP A 1 71 ? -14.333 20.366 9.367 1.00 94.31 71 ASP A CA 1
ATOM 580 C C . ASP A 1 71 ? -13.730 20.258 7.945 1.00 94.31 71 ASP A C 1
ATOM 582 O O . ASP A 1 71 ? -12.800 20.977 7.588 1.00 94.31 71 ASP A O 1
ATOM 586 N N . GLY A 1 72 ? -14.237 19.321 7.130 1.00 92.38 72 GLY A N 1
ATOM 587 C CA . GLY A 1 72 ? -13.746 19.048 5.770 1.00 92.38 72 GLY A CA 1
ATOM 588 C C . GLY A 1 72 ? -12.433 18.256 5.703 1.00 92.38 72 GLY A C 1
ATOM 589 O O . GLY A 1 72 ? -11.920 18.003 4.615 1.00 92.38 72 GLY A O 1
ATOM 590 N N . ILE A 1 73 ? -11.884 17.841 6.846 1.00 90.12 73 ILE A N 1
ATOM 591 C CA . ILE A 1 73 ? -10.707 16.977 6.933 1.00 90.12 73 ILE A CA 1
ATOM 592 C C . ILE A 1 73 ? -11.183 15.539 7.128 1.00 90.12 73 ILE A C 1
ATOM 594 O O . ILE A 1 73 ? -11.779 15.204 8.154 1.00 90.12 73 ILE A O 1
ATOM 598 N N . THR A 1 74 ? -10.898 14.679 6.149 1.00 89.44 74 THR A N 1
ATOM 599 C CA . THR A 1 74 ? -11.120 13.232 6.260 1.00 89.44 74 THR A CA 1
ATOM 600 C C . THR A 1 74 ? -9.874 12.563 6.827 1.00 89.44 74 THR A C 1
ATOM 602 O O . THR A 1 74 ? -8.770 12.756 6.319 1.00 89.44 74 THR A O 1
ATOM 605 N N . VAL A 1 75 ? -10.054 11.757 7.868 1.00 89.81 75 VAL A N 1
ATOM 606 C CA . VAL A 1 75 ? -9.017 10.914 8.462 1.00 89.81 75 VAL A CA 1
ATOM 607 C C . VAL A 1 75 ? -9.441 9.460 8.314 1.00 89.81 75 VAL A C 1
ATOM 609 O O . VAL A 1 75 ? -10.522 9.069 8.758 1.00 89.81 75 VAL A O 1
ATOM 612 N N . GLU A 1 76 ? -8.569 8.654 7.717 1.00 88.94 76 GLU A N 1
ATOM 613 C CA . GLU A 1 76 ? -8.722 7.205 7.631 1.00 88.94 76 GLU A CA 1
ATOM 614 C C . GLU A 1 76 ? -7.545 6.523 8.333 1.00 88.94 76 GLU A C 1
ATOM 616 O O . GLU A 1 76 ? -6.388 6.909 8.162 1.00 88.94 76 GLU A O 1
ATOM 621 N N . VAL A 1 77 ? -7.845 5.513 9.146 1.00 89.38 77 VAL A N 1
ATOM 622 C CA . VAL A 1 77 ? -6.869 4.730 9.906 1.00 89.38 77 VAL A CA 1
ATOM 623 C C . VAL A 1 77 ? -7.210 3.256 9.746 1.00 89.38 77 VAL A C 1
ATOM 625 O O . VAL A 1 77 ? -8.358 2.866 9.947 1.00 89.38 77 VAL A O 1
ATOM 628 N N . ALA A 1 78 ? -6.214 2.428 9.435 1.00 89.50 78 ALA A N 1
ATOM 629 C CA . ALA A 1 78 ? -6.323 0.976 9.526 1.00 89.50 78 ALA A CA 1
ATOM 630 C C . ALA A 1 78 ? -5.180 0.420 10.379 1.00 89.50 78 ALA A C 1
ATOM 632 O O . ALA A 1 78 ? -4.039 0.872 10.270 1.00 89.50 78 ALA A O 1
ATOM 633 N N . MET A 1 79 ? -5.487 -0.548 11.239 1.00 86.56 79 MET A N 1
ATOM 634 C CA . MET A 1 79 ? -4.535 -1.170 12.159 1.00 86.56 79 MET A CA 1
ATOM 635 C C . MET A 1 79 ? -4.741 -2.679 12.196 1.00 86.56 79 MET A C 1
ATOM 637 O O . MET A 1 79 ? -5.874 -3.163 12.179 1.00 86.56 79 MET A O 1
ATOM 641 N N . TRP A 1 80 ? -3.648 -3.430 12.295 1.00 88.06 80 TRP A N 1
ATOM 642 C CA . TRP A 1 80 ? -3.699 -4.878 12.444 1.00 88.06 80 TRP A CA 1
ATOM 643 C C . TRP A 1 80 ? -2.624 -5.350 13.419 1.00 88.06 80 TRP A C 1
ATOM 645 O O . TRP A 1 80 ? -1.543 -4.767 13.496 1.00 88.06 80 TRP A O 1
ATOM 655 N N . TRP A 1 81 ? -2.962 -6.364 14.214 1.00 84.81 81 TRP A N 1
ATOM 656 C CA . TRP A 1 81 ? -2.083 -6.925 15.236 1.00 84.81 81 TRP A CA 1
ATOM 657 C C . TRP A 1 81 ? -1.636 -8.319 14.815 1.00 84.81 81 TRP A C 1
ATOM 659 O O . TRP A 1 81 ? -2.464 -9.146 14.417 1.00 84.81 81 TRP A O 1
ATOM 669 N N . ASN A 1 82 ? -0.341 -8.574 14.976 1.00 72.12 82 ASN A N 1
ATOM 670 C CA . ASN A 1 82 ? 0.338 -9.825 14.645 1.00 72.12 82 ASN A CA 1
ATOM 671 C C . ASN A 1 82 ? 1.129 -10.334 15.844 1.00 72.12 82 ASN A C 1
ATOM 673 O O . ASN A 1 82 ? 1.562 -9.473 16.644 1.00 72.12 82 ASN A O 1
#

Foldseek 3Di:
DDDDPVVVVVVVQLVLQQDAQDWDWDWDPPDPDIDIDIHHHHDHVQVVQCVVCVVDDFPDPGWDWDWDDDPNDIDIDTDTHD